Protein AF-A0ABD0P2C6-F1 (afdb_monomer_lite)

Structure (mmCIF, N/CA/C/O backbone):
data_AF-A0ABD0P2C6-F1
#
_entry.id   AF-A0ABD0P2C6-F1
#
loop_
_atom_site.group_PDB
_atom_site.id
_atom_site.type_symbol
_atom_site.label_atom_id
_atom_site.label_alt_id
_atom_site.label_comp_id
_atom_site.label_asym_id
_atom_site.label_entity_id
_atom_site.label_seq_id
_atom_site.pdbx_PDB_ins_code
_atom_site.Cartn_x
_atom_site.Cartn_y
_atom_site.Cartn_z
_atom_site.occupancy
_atom_site.B_iso_or_equiv
_atom_site.auth_seq_id
_atom_site.auth_comp_id
_atom_site.auth_asym_id
_atom_site.auth_atom_id
_atom_site.pdbx_PDB_model_num
ATOM 1 N N . LYS A 1 1 ? -2.220 -27.920 -20.105 1.00 41.19 1 LYS A N 1
ATOM 2 C CA . LYS A 1 1 ? -1.047 -27.156 -20.591 1.00 41.19 1 LYS A CA 1
ATOM 3 C C . LYS A 1 1 ? -1.133 -25.768 -19.978 1.00 41.19 1 LYS A C 1
ATOM 5 O O . LYS A 1 1 ? -2.061 -25.045 -20.300 1.00 41.19 1 LYS A O 1
ATOM 10 N N . ILE A 1 2 ? -0.271 -25.464 -19.010 1.00 49.97 2 ILE A N 1
ATOM 11 C CA . ILE A 1 2 ? -0.198 -24.134 -18.397 1.00 49.97 2 ILE A CA 1
ATOM 12 C C . ILE A 1 2 ? 0.484 -23.193 -19.395 1.00 49.97 2 ILE A C 1
ATOM 14 O O . ILE A 1 2 ? 1.625 -23.419 -19.789 1.00 49.97 2 ILE A O 1
ATOM 18 N N . ASN A 1 3 ? -0.249 -22.193 -19.874 1.00 47.44 3 ASN A N 1
ATOM 19 C CA . ASN A 1 3 ? 0.219 -21.218 -20.858 1.00 47.44 3 ASN A CA 1
ATOM 20 C C . ASN A 1 3 ? 1.187 -20.222 -20.193 1.00 47.44 3 ASN A C 1
ATOM 22 O O . ASN A 1 3 ? 0.809 -19.095 -19.899 1.00 47.44 3 ASN A O 1
ATOM 26 N N . GLY A 1 4 ? 2.413 -20.662 -19.903 1.00 56.72 4 GLY A N 1
ATOM 27 C CA . GLY A 1 4 ? 3.458 -19.837 -19.281 1.00 56.72 4 GLY A CA 1
ATOM 28 C C . GLY A 1 4 ? 4.878 -20.121 -19.778 1.00 56.72 4 GLY A C 1
ATOM 29 O O . GLY A 1 4 ? 5.832 -19.691 -19.148 1.00 56.72 4 GLY A O 1
ATOM 30 N N . GLY A 1 5 ? 5.048 -20.872 -20.869 1.00 62.06 5 GLY A N 1
ATOM 31 C CA . GLY A 1 5 ? 6.351 -21.428 -21.250 1.00 62.06 5 GLY A CA 1
ATOM 32 C C . GLY A 1 5 ? 6.922 -20.896 -22.561 1.00 62.06 5 GLY A C 1
ATOM 33 O O . GLY A 1 5 ? 7.076 -21.687 -23.485 1.00 62.06 5 GLY A O 1
ATOM 34 N N . GLN A 1 6 ? 7.242 -19.600 -22.655 1.00 73.88 6 GLN A N 1
ATOM 35 C CA . GLN A 1 6 ? 8.141 -19.102 -23.717 1.00 73.88 6 GLN A CA 1
ATOM 36 C C . GLN A 1 6 ? 9.515 -18.665 -23.186 1.00 73.88 6 GLN A C 1
ATOM 38 O O . GLN A 1 6 ? 10.494 -18.755 -23.916 1.00 73.88 6 GLN A O 1
ATOM 43 N N . PHE A 1 7 ? 9.607 -18.267 -21.917 1.00 84.94 7 PHE A N 1
ATOM 44 C CA . PHE A 1 7 ? 10.853 -17.850 -21.281 1.00 84.94 7 PHE A CA 1
ATOM 45 C C . PHE A 1 7 ? 11.078 -18.695 -20.031 1.00 84.94 7 PHE A C 1
ATOM 47 O O . PHE A 1 7 ? 10.178 -18.834 -19.203 1.00 84.94 7 PHE A O 1
ATOM 54 N N . SER A 1 8 ? 12.267 -19.278 -19.908 1.00 89.00 8 SER A N 1
ATOM 55 C CA . SER A 1 8 ? 12.659 -20.093 -18.754 1.00 89.00 8 SER A CA 1
ATOM 56 C C . SER A 1 8 ? 13.152 -19.237 -17.580 1.00 89.00 8 SER A C 1
ATOM 58 O O . SER A 1 8 ? 13.212 -19.691 -16.437 1.00 89.00 8 SER A O 1
ATOM 60 N N . SER A 1 9 ? 13.475 -17.970 -17.861 1.00 91.00 9 SER A N 1
ATOM 61 C CA . SER A 1 9 ? 14.003 -16.996 -16.911 1.00 91.00 9 SER A CA 1
ATOM 62 C C . SER A 1 9 ? 13.572 -15.571 -17.266 1.00 91.00 9 SER A C 1
ATOM 64 O O . SER A 1 9 ? 13.415 -15.234 -18.437 1.00 91.00 9 SER A O 1
ATOM 66 N N . SER A 1 10 ? 13.489 -14.684 -16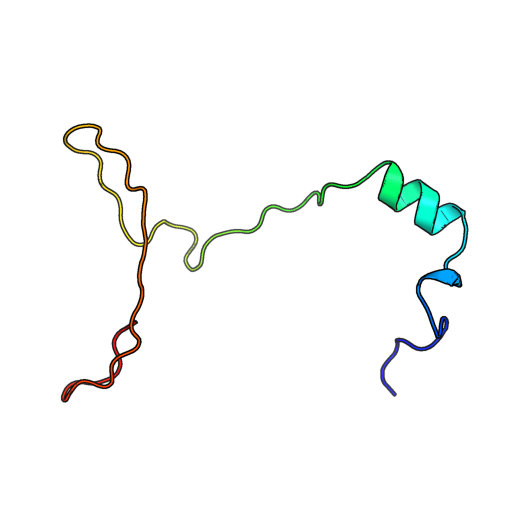.266 1.00 92.25 10 SER A N 1
ATOM 67 C CA . SER A 1 10 ? 13.266 -13.244 -16.481 1.00 92.25 10 SER A CA 1
ATOM 68 C C . SER A 1 10 ? 14.395 -12.552 -17.256 1.00 92.25 10 SER A C 1
ATOM 70 O O . SER A 1 10 ? 14.196 -11.458 -17.776 1.00 92.25 10 SER A O 1
ATOM 72 N N . LYS A 1 11 ? 15.572 -13.185 -17.364 1.00 93.81 11 LYS A N 1
ATOM 73 C CA . LYS A 1 11 ? 16.695 -12.709 -18.190 1.00 93.81 11 LYS A CA 1
ATOM 74 C C . LYS A 1 11 ? 16.445 -12.835 -19.692 1.00 93.81 11 LYS A C 1
ATOM 76 O O . LYS A 1 11 ? 17.146 -12.199 -20.466 1.00 93.81 11 LYS A O 1
ATOM 81 N N . GLU A 1 12 ? 15.491 -13.669 -20.093 1.00 94.62 12 GLU A N 1
ATOM 82 C CA . GLU A 1 12 ? 15.183 -13.927 -21.503 1.00 94.62 12 GLU A CA 1
ATOM 83 C C . GLU A 1 12 ? 14.089 -12.989 -22.036 1.00 94.62 12 GLU A C 1
ATOM 85 O O . GLU A 1 12 ? 13.695 -13.094 -23.195 1.00 94.62 12 GLU A O 1
ATOM 90 N N . TYR A 1 13 ? 13.586 -12.066 -21.207 1.00 94.56 13 TYR A N 1
ATOM 91 C CA . TYR A 1 13 ? 12.571 -11.111 -21.631 1.00 94.56 13 TYR A CA 1
ATOM 92 C C . TYR A 1 13 ? 13.115 -10.128 -22.677 1.00 94.56 13 TYR A C 1
ATOM 94 O O . TYR A 1 13 ? 14.194 -9.568 -22.479 1.00 94.56 13 TYR A O 1
ATOM 102 N N . PRO A 1 14 ? 12.360 -9.860 -23.760 1.00 95.69 14 PRO A N 1
ATOM 103 C CA . PRO A 1 14 ? 12.750 -8.879 -24.764 1.00 95.69 14 PRO A CA 1
ATOM 104 C C . PRO A 1 14 ? 12.904 -7.469 -24.186 1.00 95.69 14 PRO A C 1
ATOM 106 O O . PRO A 1 14 ? 12.140 -7.056 -23.308 1.00 95.69 14 PRO A O 1
ATOM 109 N N . ASP A 1 15 ? 13.817 -6.690 -24.765 1.00 96.62 15 ASP A N 1
ATOM 110 C CA . ASP A 1 15 ? 14.096 -5.308 -24.354 1.00 96.62 15 ASP A CA 1
ATOM 111 C C . ASP A 1 15 ? 12.853 -4.412 -24.340 1.00 96.62 15 ASP A C 1
ATOM 113 O O . ASP A 1 15 ? 12.739 -3.530 -23.490 1.00 96.62 15 ASP A O 1
ATOM 117 N N . GLU A 1 16 ? 11.903 -4.632 -25.250 1.00 96.88 16 GLU A N 1
ATOM 118 C CA . GLU A 1 16 ? 10.649 -3.877 -25.298 1.00 96.88 16 GLU A CA 1
ATOM 119 C C . GLU A 1 16 ? 9.827 -4.055 -24.014 1.00 96.88 16 GLU A C 1
ATOM 121 O O . GLU A 1 16 ? 9.377 -3.071 -23.424 1.00 96.88 16 GLU A O 1
ATOM 126 N N . VAL A 1 17 ? 9.705 -5.295 -23.529 1.00 95.44 17 VAL A N 1
ATOM 127 C CA . VAL A 1 17 ? 8.999 -5.613 -22.278 1.00 95.44 17 VAL A CA 1
ATOM 128 C C . VAL A 1 17 ? 9.716 -4.963 -21.098 1.00 95.44 17 VAL A C 1
ATOM 130 O O . VAL A 1 17 ? 9.085 -4.331 -20.249 1.00 95.44 17 VAL A O 1
ATOM 133 N N . LEU A 1 18 ? 11.048 -5.057 -21.070 1.00 96.56 18 LEU A N 1
ATOM 134 C CA . LEU A 1 18 ? 11.864 -4.445 -20.021 1.00 96.56 18 LEU A CA 1
ATOM 135 C C . LEU A 1 18 ? 11.739 -2.914 -20.020 1.00 96.56 18 LEU A C 1
ATOM 137 O O . LEU A 1 18 ? 11.622 -2.299 -18.957 1.00 96.56 18 LEU A O 1
ATOM 141 N N . ARG A 1 19 ? 11.737 -2.286 -21.201 1.00 98.00 19 ARG A N 1
ATOM 142 C CA . ARG A 1 19 ? 11.570 -0.837 -21.361 1.00 98.00 19 ARG A CA 1
ATOM 143 C C . ARG A 1 19 ? 10.184 -0.392 -20.916 1.00 98.00 19 ARG A C 1
ATOM 145 O O . ARG A 1 19 ? 10.093 0.612 -20.214 1.00 98.00 19 ARG A O 1
ATOM 152 N N . PHE A 1 20 ? 9.143 -1.136 -21.284 1.00 98.00 20 PHE A N 1
ATOM 153 C CA . PHE A 1 20 ? 7.767 -0.838 -20.901 1.00 98.00 20 PHE A CA 1
ATOM 154 C C . PHE A 1 20 ? 7.583 -0.859 -19.383 1.00 98.00 20 PHE A C 1
ATOM 156 O O . PHE A 1 20 ? 7.114 0.125 -18.818 1.00 98.00 20 PHE A O 1
ATOM 163 N N . VAL A 1 21 ? 8.001 -1.938 -18.713 1.00 97.06 21 VAL A N 1
ATOM 164 C CA . VAL A 1 21 ? 7.863 -2.066 -17.251 1.00 97.06 21 VAL A CA 1
ATOM 165 C C . VAL A 1 21 ? 8.690 -1.004 -16.524 1.00 97.06 21 VAL A C 1
ATOM 167 O O . VAL A 1 21 ? 8.251 -0.469 -15.509 1.00 97.06 21 VAL A O 1
ATOM 170 N N . ARG A 1 22 ? 9.862 -0.635 -17.064 1.00 97.44 22 ARG A N 1
ATOM 171 C CA . ARG A 1 22 ? 10.676 0.459 -16.515 1.00 97.44 22 ARG A CA 1
ATOM 172 C C . ARG A 1 22 ? 9.972 1.815 -16.603 1.00 97.44 22 ARG A C 1
ATOM 174 O O . ARG A 1 22 ? 10.114 2.613 -15.682 1.00 97.44 22 ARG A O 1
ATOM 181 N N . SER A 1 23 ? 9.261 2.102 -17.695 1.00 98.38 23 SER A N 1
ATOM 182 C CA . SER A 1 23 ? 8.550 3.376 -17.863 1.00 98.38 23 SER A CA 1
ATOM 183 C C . SER A 1 23 ? 7.145 3.395 -17.255 1.00 98.38 23 SER A C 1
ATOM 185 O O . SER A 1 23 ? 6.618 4.480 -17.024 1.00 98.38 23 SER A O 1
ATOM 187 N N . HIS A 1 24 ? 6.558 2.233 -16.949 1.00 98.19 24 HIS A N 1
ATOM 188 C CA . HIS A 1 24 ? 5.201 2.103 -16.405 1.00 98.19 24 HIS A CA 1
ATOM 189 C C . HIS A 1 24 ? 5.179 1.199 -15.161 1.00 98.19 24 HIS A C 1
ATOM 191 O O . HIS A 1 24 ? 4.631 0.097 -15.201 1.00 98.19 24 HIS A O 1
ATOM 197 N N . PRO A 1 25 ? 5.753 1.644 -14.028 1.00 97.62 25 PRO A N 1
ATOM 198 C CA . PRO A 1 25 ? 5.797 0.834 -12.810 1.00 97.62 25 PRO A CA 1
ATOM 199 C C . PRO A 1 25 ? 4.439 0.728 -12.095 1.00 97.62 25 PRO A C 1
ATOM 201 O O . PRO A 1 25 ? 4.302 -0.053 -11.156 1.00 97.62 25 PRO A O 1
ATOM 204 N N . LEU A 1 26 ? 3.447 1.533 -12.491 1.00 97.75 26 LEU A N 1
ATOM 205 C CA . LEU A 1 26 ? 2.140 1.605 -11.843 1.00 97.75 26 LEU A CA 1
ATOM 206 C C . LEU A 1 26 ? 1.069 0.881 -12.656 1.00 97.75 26 LEU A C 1
ATOM 208 O O . LEU A 1 26 ? 0.964 1.046 -13.871 1.00 97.75 26 LEU A O 1
ATOM 212 N N . MET A 1 27 ? 0.216 0.146 -11.949 1.00 97.88 27 MET A N 1
ATOM 213 C CA . MET A 1 27 ? -1.021 -0.393 -12.504 1.00 97.88 27 MET A CA 1
ATOM 214 C C . MET A 1 27 ? -2.085 0.705 -12.584 1.00 97.88 27 MET A C 1
ATOM 216 O O . MET A 1 27 ? -2.187 1.545 -11.693 1.00 97.88 27 MET A O 1
ATOM 220 N N . PHE A 1 28 ? -2.914 0.672 -13.630 1.00 97.62 28 PHE A N 1
ATOM 221 C CA . PHE A 1 28 ? -4.022 1.621 -13.782 1.00 97.62 28 PHE A CA 1
ATOM 222 C C . PHE A 1 28 ? -5.153 1.370 -12.773 1.00 97.62 28 PHE A C 1
ATOM 224 O O . PHE A 1 28 ? -5.753 2.307 -12.251 1.00 97.62 28 PHE A O 1
ATOM 231 N N . GLN A 1 29 ? -5.466 0.100 -12.506 1.00 98.06 29 GLN A N 1
ATOM 232 C CA . GLN A 1 29 ? -6.577 -0.275 -11.636 1.00 98.06 29 GLN A CA 1
ATOM 233 C C . GLN A 1 29 ? -6.156 -0.263 -10.159 1.00 98.06 29 GLN A C 1
ATOM 235 O O . GLN A 1 29 ? -5.134 -0.863 -9.818 1.00 98.06 29 GLN A O 1
ATOM 240 N N . PRO A 1 30 ? -6.950 0.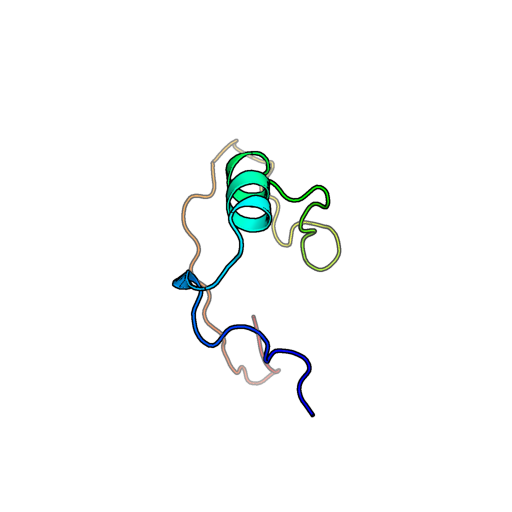351 -9.263 1.00 97.06 30 PRO A N 1
ATOM 241 C CA . PRO A 1 30 ? -6.680 0.315 -7.834 1.00 97.06 30 PRO A CA 1
ATOM 242 C C . PRO A 1 30 ? -7.060 -1.039 -7.227 1.00 97.06 30 PRO A C 1
ATOM 244 O O . PRO A 1 30 ? -8.032 -1.677 -7.640 1.00 97.06 30 PRO A O 1
ATOM 247 N N . VAL A 1 31 ? -6.351 -1.429 -6.169 1.00 96.94 31 VAL A N 1
ATOM 248 C CA . VAL A 1 31 ? -6.785 -2.520 -5.289 1.00 96.94 31 VAL A CA 1
ATOM 249 C C . VAL A 1 31 ? -7.865 -1.982 -4.355 1.00 96.94 31 VAL A C 1
ATOM 251 O O . VAL A 1 31 ? -7.658 -0.990 -3.661 1.00 96.94 31 VAL A O 1
ATOM 254 N N . GLN A 1 32 ? -9.029 -2.627 -4.350 1.00 97.56 32 GLN A N 1
ATOM 255 C CA . GLN A 1 32 ? -10.142 -2.274 -3.471 1.00 97.56 32 GLN A CA 1
ATOM 256 C C . GLN A 1 32 ? -10.124 -3.162 -2.221 1.00 97.56 32 GLN A C 1
ATOM 258 O O . GLN A 1 32 ? -9.851 -4.359 -2.347 1.00 97.56 32 GLN A O 1
ATOM 263 N N . PRO A 1 33 ? -10.445 -2.629 -1.027 1.00 97.12 33 PRO A N 1
ATOM 264 C CA . PRO A 1 33 ? -10.587 -3.457 0.161 1.00 97.12 33 PRO A CA 1
ATOM 265 C C . PRO A 1 33 ? -11.747 -4.441 -0.010 1.00 97.12 33 PRO A C 1
ATOM 267 O O . PRO A 1 33 ? -12.710 -4.192 -0.750 1.00 97.12 33 PRO A O 1
ATOM 270 N N . VAL A 1 34 ? -11.678 -5.549 0.725 1.00 95.06 34 VAL A N 1
ATOM 271 C CA . VAL A 1 34 ? -12.794 -6.493 0.819 1.00 95.06 34 VAL A CA 1
ATOM 272 C C . VAL A 1 34 ? -14.038 -5.724 1.286 1.00 95.06 34 VAL A C 1
ATOM 274 O O . VAL A 1 34 ? -13.963 -4.855 2.150 1.00 95.06 34 VAL A O 1
ATOM 277 N N . HIS A 1 35 ? -15.182 -5.975 0.647 1.00 95.56 35 HIS A N 1
ATOM 278 C CA . HIS A 1 35 ? -16.447 -5.252 0.862 1.00 95.56 35 HIS A CA 1
ATOM 279 C C . HIS A 1 35 ? -16.468 -3.755 0.491 1.00 95.56 35 HIS A C 1
ATOM 281 O O . HIS A 1 35 ? -17.467 -3.093 0.776 1.00 95.56 35 HIS A O 1
ATOM 287 N N . ARG A 1 36 ? -15.428 -3.222 -0.174 1.00 96.44 36 ARG A N 1
ATOM 288 C CA . ARG A 1 36 ? -15.333 -1.810 -0.610 1.00 96.44 36 ARG A CA 1
ATOM 289 C C . ARG A 1 36 ? -15.473 -0.788 0.531 1.00 96.44 36 ARG A C 1
ATOM 291 O O . ARG A 1 36 ? -15.912 0.335 0.300 1.00 96.44 36 ARG A O 1
ATOM 298 N N . ARG A 1 37 ? -15.110 -1.170 1.759 1.00 95.25 37 ARG A N 1
ATOM 299 C CA . ARG A 1 37 ? -15.137 -0.300 2.946 1.00 95.25 37 ARG A CA 1
ATOM 300 C C . ARG A 1 37 ? -14.095 -0.740 3.986 1.00 95.25 37 ARG A C 1
ATOM 302 O O . ARG A 1 37 ? -13.708 -1.908 3.964 1.00 95.25 37 ARG A O 1
ATOM 309 N N . PRO A 1 38 ? -13.647 0.147 4.893 1.00 94.50 38 PRO A N 1
ATOM 310 C CA . PRO A 1 38 ? -12.815 -0.249 6.029 1.00 94.50 38 PRO A CA 1
ATOM 311 C C . PRO A 1 38 ? -13.588 -1.135 7.019 1.00 94.50 38 PRO A C 1
ATOM 313 O O . PRO A 1 38 ? -14.810 -1.035 7.129 1.00 94.50 38 PRO A O 1
ATOM 316 N N . ILE A 1 39 ? -12.863 -1.991 7.744 1.00 93.31 39 ILE A N 1
ATOM 317 C CA . ILE A 1 39 ? -13.423 -2.873 8.787 1.00 93.31 39 ILE A CA 1
ATOM 318 C C . ILE A 1 39 ? -13.539 -2.131 10.130 1.00 93.31 39 ILE A C 1
ATOM 320 O O . ILE A 1 39 ? -14.496 -2.340 10.865 1.00 93.31 39 ILE A O 1
ATOM 324 N N . LEU A 1 40 ? -12.597 -1.229 10.419 1.00 91.81 40 LEU A N 1
ATOM 325 C CA . LEU A 1 40 ? -12.572 -0.379 11.607 1.00 91.81 40 LEU A CA 1
ATOM 326 C C . LEU A 1 40 ? -12.337 1.072 11.179 1.00 91.81 40 LEU A C 1
ATOM 328 O O . LEU A 1 40 ? -11.483 1.336 10.329 1.00 91.81 40 LEU A O 1
ATOM 332 N N . LEU A 1 41 ? -13.078 2.002 11.777 1.00 91.06 41 LEU A N 1
ATOM 333 C CA . LEU A 1 41 ? -12.909 3.436 11.579 1.00 91.06 41 LEU A CA 1
ATOM 334 C C . LEU A 1 41 ? -12.904 4.126 12.947 1.00 91.06 41 LEU A C 1
ATOM 336 O O . LEU A 1 41 ? -13.886 4.038 13.676 1.00 91.06 41 LEU A O 1
ATOM 340 N N . ASP A 1 42 ? -11.802 4.801 13.273 1.00 89.06 42 ASP A N 1
ATOM 341 C CA . ASP A 1 42 ? -11.667 5.633 14.472 1.00 89.06 42 ASP A CA 1
ATOM 342 C C . ASP A 1 42 ? -11.644 7.107 14.040 1.00 89.06 42 ASP A C 1
ATOM 344 O O . ASP A 1 42 ? -10.653 7.588 13.486 1.00 89.06 42 ASP A O 1
ATOM 348 N N . THR A 1 43 ? -12.777 7.799 14.189 1.00 84.75 43 THR A N 1
ATOM 349 C CA . THR A 1 43 ? -12.922 9.223 13.829 1.00 84.75 43 THR A CA 1
ATOM 350 C C . THR A 1 43 ? -12.751 10.162 15.017 1.00 84.75 43 THR A C 1
ATOM 352 O O . THR A 1 43 ? -12.699 11.378 14.830 1.00 84.75 43 THR A O 1
ATOM 355 N N . GLU A 1 44 ? -12.690 9.630 16.236 1.00 79.12 44 GLU A N 1
ATOM 356 C CA . GL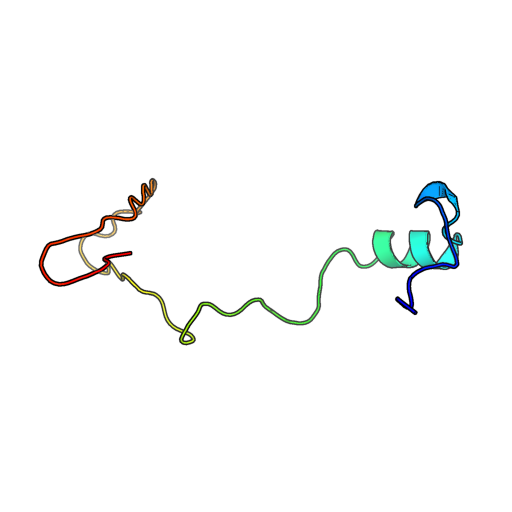U A 1 44 ? -12.699 10.417 17.465 1.00 79.12 44 GLU A CA 1
ATOM 357 C C . GLU A 1 44 ? -11.273 10.564 18.022 1.00 79.12 44 GLU A C 1
ATOM 359 O O . GLU A 1 44 ? -10.441 9.666 17.957 1.00 79.12 44 GLU A O 1
ATOM 364 N N . GLY A 1 45 ? -10.924 11.747 18.533 1.00 71.94 45 GLY A N 1
ATOM 365 C CA . GLY A 1 45 ? -9.630 11.974 19.196 1.00 71.94 45 GLY A CA 1
ATOM 366 C C . GLY A 1 45 ? -8.393 12.078 18.290 1.00 71.94 45 GLY A C 1
ATOM 367 O O . GLY A 1 45 ? -7.301 12.322 18.800 1.00 71.94 45 GLY A O 1
ATOM 368 N N . GLY A 1 46 ? -8.525 11.934 16.964 1.00 76.31 46 GLY A N 1
ATOM 369 C CA . GLY A 1 46 ? -7.454 12.219 15.991 1.00 76.31 46 GLY A CA 1
ATOM 370 C C . GLY A 1 46 ? -6.204 11.337 16.115 1.00 76.31 46 GLY A C 1
ATOM 371 O O . GLY A 1 46 ? -5.153 11.655 15.54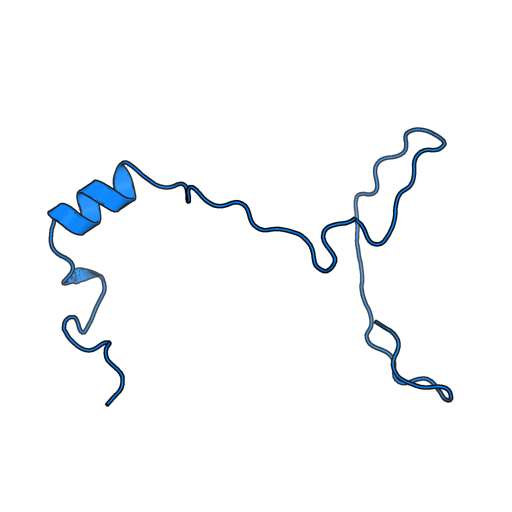9 1.00 76.31 46 GLY A O 1
ATOM 372 N N . ARG A 1 47 ? -6.287 10.235 16.867 1.00 85.44 47 ARG A N 1
ATOM 373 C CA . ARG A 1 47 ? -5.169 9.318 17.071 1.00 85.44 47 ARG A CA 1
ATOM 374 C C . ARG A 1 47 ? -4.951 8.484 15.812 1.00 85.44 47 ARG A C 1
ATOM 376 O O . ARG A 1 47 ? -5.886 7.959 15.221 1.00 85.44 47 ARG A O 1
ATOM 383 N N . LYS A 1 48 ? -3.690 8.326 15.411 1.00 89.94 48 LYS A N 1
ATOM 384 C CA . LYS A 1 48 ? -3.322 7.429 14.310 1.00 89.94 48 LYS A CA 1
ATOM 385 C C . LYS A 1 48 ? -3.153 6.011 14.846 1.00 89.94 48 LYS A C 1
ATOM 387 O O . LYS A 1 48 ? -2.353 5.799 15.754 1.00 89.94 48 LYS A O 1
ATOM 392 N N . LEU A 1 49 ? -3.872 5.052 14.267 1.00 91.88 49 LEU A N 1
ATOM 393 C CA . LEU A 1 49 ? -3.592 3.628 14.460 1.00 91.88 49 LEU A CA 1
ATOM 394 C C . LEU A 1 49 ? -2.269 3.297 13.748 1.00 91.88 49 LEU A C 1
ATOM 396 O O . LEU A 1 49 ? -2.119 3.601 12.565 1.00 91.88 49 LEU A O 1
ATOM 400 N N . THR A 1 50 ? -1.292 2.735 14.463 1.00 94.31 50 THR A N 1
ATOM 401 C CA . THR A 1 50 ? 0.089 2.550 13.960 1.00 94.31 50 THR A CA 1
ATOM 402 C C . THR A 1 50 ? 0.545 1.099 13.891 1.00 94.31 50 THR A C 1
ATOM 404 O O . THR A 1 50 ? 1.512 0.800 13.195 1.00 94.31 50 THR A O 1
ATOM 407 N N . GLN A 1 51 ? -0.116 0.201 14.616 1.00 95.62 51 GLN A N 1
ATOM 408 C CA . GLN A 1 51 ? 0.263 -1.203 14.727 1.00 95.62 51 GLN A CA 1
ATOM 409 C C . GLN A 1 51 ? -0.988 -2.074 14.617 1.00 95.62 51 GLN A C 1
ATOM 411 O O . GLN A 1 51 ? -2.065 -1.678 15.063 1.00 95.62 51 GLN A O 1
ATOM 416 N N . LEU A 1 52 ? -0.831 -3.251 14.016 1.00 94.25 52 LEU A N 1
ATOM 417 C CA . LEU A 1 52 ? -1.876 -4.254 13.855 1.00 94.25 52 LEU A CA 1
ATOM 418 C C . LEU A 1 52 ? -1.276 -5.625 14.172 1.00 94.25 52 LEU A C 1
ATOM 420 O O . LEU A 1 52 ? -0.234 -5.982 13.625 1.00 94.25 52 LEU A O 1
ATOM 424 N N . ALA A 1 53 ? -1.950 -6.384 15.026 1.00 95.69 53 ALA A N 1
ATOM 425 C CA . ALA A 1 53 ? -1.717 -7.807 15.222 1.00 95.69 53 ALA A CA 1
ATOM 426 C C . ALA A 1 53 ? -3.054 -8.521 15.013 1.00 95.69 53 ALA A C 1
ATOM 428 O O . ALA A 1 53 ? -4.092 -8.004 15.424 1.00 95.69 53 ALA A O 1
ATOM 429 N N . VAL A 1 54 ? -3.023 -9.667 14.340 1.00 94.06 54 VAL A N 1
ATOM 430 C CA . VAL A 1 54 ? -4.204 -10.483 14.045 1.00 94.06 54 VAL A CA 1
ATOM 431 C C . VAL A 1 54 ? -3.893 -11.891 14.515 1.00 94.06 54 VAL A C 1
ATOM 433 O O . VAL A 1 54 ? -2.859 -12.443 14.138 1.00 94.06 54 VAL A O 1
ATOM 436 N N . ASP A 1 55 ? -4.776 -12.446 15.333 1.00 93.12 55 ASP A N 1
ATOM 437 C CA . ASP A 1 55 ? -4.739 -13.845 15.730 1.00 93.12 55 ASP A CA 1
ATOM 438 C C . ASP A 1 55 ? -6.001 -14.523 15.208 1.00 93.12 55 ASP A C 1
ATOM 440 O O . ASP A 1 55 ? -7.106 -14.007 15.379 1.00 93.12 55 ASP A O 1
ATOM 444 N N . ARG A 1 56 ? -5.827 -15.660 14.537 1.00 89.44 56 ARG A N 1
ATOM 445 C CA . ARG A 1 56 ? -6.950 -16.429 14.011 1.00 89.44 56 ARG A CA 1
ATOM 446 C C . ARG A 1 56 ? -7.302 -17.487 15.037 1.00 89.44 56 ARG A C 1
ATOM 448 O O . ARG A 1 56 ? -6.625 -18.509 15.128 1.00 89.44 56 ARG A O 1
ATOM 455 N N . VAL A 1 57 ? -8.383 -17.248 15.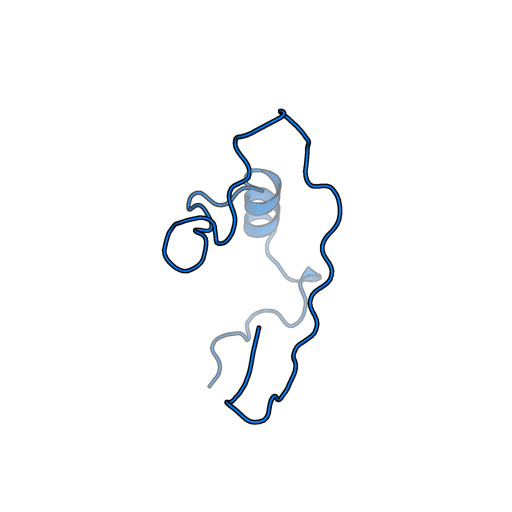764 1.00 88.12 57 VAL A N 1
ATOM 456 C CA . VAL A 1 57 ? -8.798 -18.110 16.871 1.00 88.12 57 VAL A CA 1
ATOM 457 C C . VAL A 1 57 ? -9.982 -18.987 16.479 1.00 88.12 57 VAL A C 1
ATOM 459 O O . VAL A 1 57 ? -10.917 -18.545 15.806 1.00 88.12 57 VAL A O 1
ATOM 462 N N . GLU A 1 58 ? -9.937 -20.246 16.913 1.00 85.25 58 GLU A N 1
ATOM 463 C CA . GLU A 1 58 ? -11.111 -21.117 16.957 1.00 85.25 58 GLU A CA 1
ATOM 464 C C . GLU A 1 58 ? -11.757 -20.949 18.333 1.00 85.25 58 GLU A C 1
ATOM 466 O O . GLU A 1 58 ? -11.198 -21.377 19.344 1.00 85.25 58 GLU A O 1
ATOM 471 N N . ALA A 1 59 ? -12.900 -20.273 18.383 1.00 79.31 59 ALA A N 1
ATOM 472 C CA . ALA A 1 59 ? -13.702 -20.135 19.588 1.00 79.31 59 ALA A CA 1
ATOM 473 C C . ALA A 1 59 ? -14.840 -21.168 19.599 1.00 79.31 59 ALA A C 1
ATOM 475 O O . ALA A 1 59 ? -15.147 -21.797 18.585 1.00 79.31 59 ALA A O 1
ATOM 476 N N . GLU A 1 60 ? -15.469 -21.348 20.761 1.00 81.69 60 GLU A N 1
ATOM 477 C CA . GLU A 1 60 ? -16.564 -22.312 20.959 1.00 81.69 60 GLU A CA 1
ATOM 478 C C . GLU A 1 60 ? -17.766 -22.051 20.030 1.00 81.69 60 GLU A C 1
ATOM 480 O O . GLU A 1 60 ? -18.442 -22.979 19.594 1.00 81.69 60 GLU A O 1
ATOM 485 N N . ASP A 1 61 ? -17.998 -20.790 19.679 1.00 83.44 61 ASP A N 1
ATOM 486 C CA . ASP A 1 61 ? -19.037 -20.305 18.769 1.00 83.44 61 ASP A CA 1
ATOM 487 C C . ASP A 1 61 ? -18.562 -20.135 17.311 1.00 83.44 61 ASP A C 1
ATOM 489 O O . ASP A 1 61 ? -19.360 -19.768 16.443 1.00 83.44 61 ASP A O 1
ATOM 493 N N . GLY A 1 62 ? -17.300 -20.460 17.011 1.00 76.62 62 GLY A N 1
ATOM 494 C CA . GLY A 1 62 ? -16.752 -20.516 15.656 1.00 76.62 62 GLY A CA 1
ATOM 495 C C . GLY A 1 62 ? -15.440 -19.753 15.466 1.00 76.62 62 GLY A C 1
ATOM 496 O O . GLY A 1 62 ? -14.743 -19.380 16.405 1.00 76.62 62 GLY A O 1
ATOM 497 N N . HIS A 1 63 ? -15.062 -19.549 14.203 1.00 67.94 63 HIS A N 1
ATOM 498 C CA . HIS A 1 63 ? -13.819 -18.865 13.843 1.00 67.94 63 HIS A CA 1
ATOM 499 C C . HIS A 1 63 ? -13.980 -17.344 13.884 1.00 67.94 63 HIS A C 1
ATOM 501 O O . HIS A 1 63 ? -14.811 -16.792 13.159 1.00 67.94 63 HIS A O 1
ATOM 507 N N . TYR A 1 64 ? -13.101 -16.667 14.624 1.00 70.88 64 TYR A N 1
ATOM 508 C CA . TYR A 1 64 ? -12.934 -15.215 14.551 1.00 70.88 64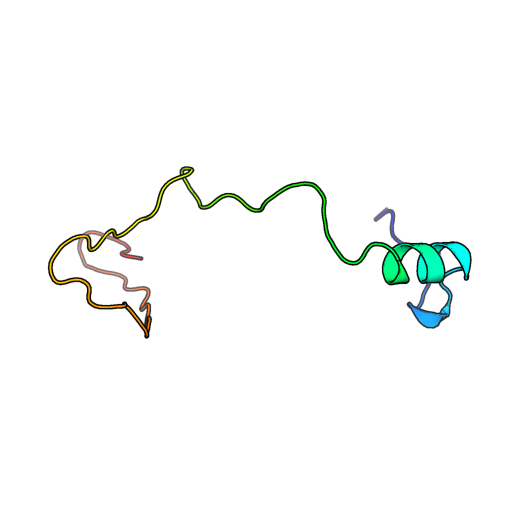 TYR A CA 1
ATOM 509 C C . TYR A 1 64 ? -11.675 -14.867 13.745 1.00 70.88 64 TYR A C 1
ATOM 511 O O . TYR A 1 64 ? -10.647 -15.541 13.854 1.00 70.88 64 TYR A O 1
ATOM 519 N N . ASN A 1 65 ? -11.776 -13.829 12.908 1.00 62.12 65 ASN A N 1
ATOM 520 C CA . ASN A 1 65 ? -10.657 -13.235 12.168 1.00 62.12 65 ASN A CA 1
ATOM 521 C C . ASN A 1 65 ? -10.512 -11.764 12.544 1.00 62.12 65 ASN A C 1
ATOM 523 O O . ASN A 1 65 ? -11.571 -11.124 12.747 1.00 62.12 65 ASN A O 1
#

Radius of gyration: 21.67 Å; chains: 1; bounding box: 36×39×46 Å

Foldseek 3Di:
DPPPPPDPDPVPDDPVVVVVCVVDVDDPDDDADVVNDDPDDDPPPPDDDDDDDDDFDQDPVGTDD

Sequence (65 aa):
KINGGQFSSSKEYPDEVLRFVRSHPLMFQPVQPVHRRPILLDTEGGRKLTQLAVDRVEAEDGHYN

Secondary structure (DSSP, 8-state):
--S--S-SSGGGS-HHHHHHHHH--S-SSPPPPGGGS-S----STTPPP-------EEETTEEE-

Organism: Cirrhinus mrigala (NCBI:txid683832)

pLDDT: mean 87.55, std 13.45, range [41.19, 98.38]

InterPro domains:
  IPR001627 Sema domain [PF01403] (8-65)
  IPR001627 Sema domain [PS51004] (1-65)
  IPR015943 WD40/YVTN repeat-like-containing domain superfamily [G3DSA:2.130.10.10] (1-65)
  IPR027231 Semaphorin [PTHR11036] (5-64)
  IPR036352 Sema domain superfamily [SSF101912] (5-65)